Protein AF-A0A0F9XH27-F1 (afdb_monomer)

Radius of gyration: 28.3 Å; Cα contacts (8 Å, |Δi|>4): 90; chains: 1; bounding box: 50×30×85 Å

Sequence (133 aa):
MSEYLWEDVGKGVWMWHIHHTRLLELSSEPLLVRAKYIRENKPEEEINLRLRMMRPVKNPDRIPEKVKEAGKAHDEVRKAYKEAGKAYDAAGKVYDEALKAHNKALSQHSKEIEELHREECDSGCPWNGTSIC

Foldseek 3Di:
DDPDDLQPAAFQFWWAQLDVVDGIAGGLGRSVVSLVCLVPPHDPVCSVVSVVGTGTDPCCVPPPVVVSVVRVVVSVVVVVVVVVVVVVVVVVVVVVVVVVVVVVVCVVCVVVVVVVCVVPPDPPFQDPSPDRD

InterPro domains:
  IPR011990 Tetratricopeptide-like helical domain superfamily [G3DSA:1.25.40.10] (61-122)

Solvent-accessible surface area (backbone atoms only — not comparable to full-atom values): 7817 Å² total; per-residue (Å²): 129,79,97,66,64,49,83,77,40,53,57,73,40,52,23,29,29,84,45,93,92,39,68,71,46,61,32,88,49,41,42,45,59,54,52,50,48,39,68,76,74,45,60,75,89,48,34,66,56,48,62,70,54,41,39,72,51,91,62,64,84,76,52,56,64,72,58,54,53,51,45,52,53,50,53,52,52,51,50,53,50,53,53,51,50,53,51,48,55,53,51,50,53,55,49,54,53,50,52,52,52,50,55,50,51,49,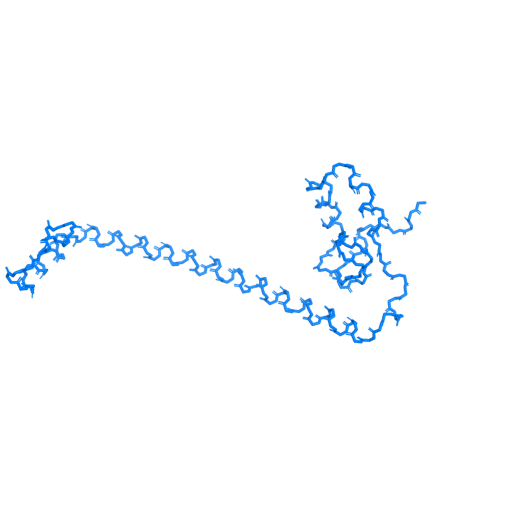62,77,42,41,66,63,52,53,51,51,46,67,75,73,50,62,96,80,63,44,66,74,90,85,52,77,103

Organism: NCBI:txid412755

Structure (mmCIF, N/CA/C/O backbone):
data_AF-A0A0F9XH27-F1
#
_entry.id   AF-A0A0F9XH27-F1
#
loop_
_atom_site.group_PDB
_atom_site.id
_atom_site.type_symbol
_atom_site.label_atom_id
_atom_site.label_alt_id
_atom_site.label_comp_id
_atom_site.label_asym_id
_atom_site.label_entity_id
_atom_site.label_seq_id
_atom_site.pdbx_PDB_ins_code
_atom_site.Cartn_x
_atom_site.Cartn_y
_atom_site.Cartn_z
_atom_site.occupancy
_atom_site.B_iso_or_equiv
_atom_site.auth_seq_id
_atom_site.auth_comp_id
_atom_site.auth_asym_id
_atom_site.auth_atom_id
_atom_site.pdbx_PDB_model_num
ATOM 1 N N . MET A 1 1 ? -5.854 7.638 36.614 1.00 38.66 1 MET A N 1
ATOM 2 C CA . MET A 1 1 ? -5.007 7.380 35.428 1.00 38.66 1 MET A CA 1
ATOM 3 C C . MET A 1 1 ? -5.532 6.118 34.762 1.00 38.66 1 MET A C 1
ATOM 5 O O . MET A 1 1 ? -6.040 5.269 35.475 1.00 38.66 1 MET A O 1
ATOM 9 N N . SER A 1 2 ? -5.555 6.052 33.431 1.00 46.88 2 SER A N 1
ATOM 10 C CA . SER A 1 2 ? -6.110 4.904 32.693 1.00 46.88 2 SER A CA 1
ATOM 11 C C . SER A 1 2 ? -5.359 3.621 33.068 1.00 46.88 2 SER A C 1
ATOM 13 O O . SER A 1 2 ? -4.144 3.609 32.937 1.00 46.88 2 SER A O 1
ATOM 15 N N . GLU A 1 3 ? -6.056 2.562 33.492 1.00 54.25 3 GLU A N 1
ATOM 16 C CA . GLU A 1 3 ? -5.494 1.233 33.839 1.00 54.25 3 GLU A CA 1
ATOM 17 C C . GLU A 1 3 ? -4.859 0.474 32.652 1.00 54.25 3 GLU A C 1
ATOM 19 O O . GLU A 1 3 ? -4.522 -0.695 32.778 1.00 54.25 3 GLU A O 1
ATOM 24 N N . TYR A 1 4 ? -4.700 1.111 31.491 1.00 58.75 4 TYR A N 1
ATOM 25 C CA . TYR A 1 4 ? -4.214 0.477 30.266 1.00 58.75 4 TYR A CA 1
ATOM 26 C C . TYR A 1 4 ? -2.943 1.164 29.783 1.00 58.75 4 TYR A C 1
ATOM 28 O O . TYR A 1 4 ? -2.971 2.362 29.475 1.00 58.75 4 TYR A O 1
ATOM 36 N N . LEU A 1 5 ? -1.862 0.396 29.658 1.00 65.38 5 LEU A N 1
ATOM 37 C CA . LEU A 1 5 ? -0.676 0.787 28.908 1.00 65.38 5 LEU A CA 1
ATOM 38 C C . LEU A 1 5 ? -0.926 0.456 27.429 1.00 65.38 5 LEU A C 1
ATOM 40 O O . LEU A 1 5 ? -1.396 -0.626 27.089 1.00 65.38 5 LEU A O 1
ATOM 44 N N . TRP A 1 6 ? -0.641 1.388 26.514 1.00 75.25 6 TRP A N 1
ATOM 45 C CA . TRP A 1 6 ? -0.812 1.143 25.068 1.00 75.25 6 TRP A CA 1
ATOM 46 C C . TRP A 1 6 ? 0.085 0.024 24.530 1.00 75.25 6 TRP A C 1
ATOM 48 O O . TRP A 1 6 ? -0.140 -0.462 23.424 1.00 75.25 6 TRP A O 1
ATOM 58 N N . GLU A 1 7 ? 1.092 -0.357 25.308 1.00 75.31 7 GLU A N 1
ATOM 59 C CA . GLU A 1 7 ? 2.028 -1.445 25.039 1.00 75.31 7 GLU A CA 1
ATOM 60 C C . GLU A 1 7 ? 1.328 -2.812 25.039 1.00 75.31 7 GLU A C 1
ATOM 62 O O . GLU A 1 7 ? 1.713 -3.689 24.270 1.00 75.31 7 GLU A O 1
ATOM 67 N N . ASP A 1 8 ? 0.227 -2.947 25.785 1.00 79.31 8 ASP A N 1
ATOM 68 C CA . ASP A 1 8 ? -0.518 -4.204 25.921 1.00 79.31 8 ASP A CA 1
ATOM 69 C C . ASP A 1 8 ? -1.602 -4.382 24.842 1.00 79.31 8 ASP A C 1
ATOM 71 O O . ASP A 1 8 ? -2.209 -5.448 24.711 1.00 79.31 8 ASP A O 1
ATOM 75 N N . VAL A 1 9 ? -1.877 -3.342 24.043 1.00 84.06 9 VAL A N 1
ATOM 76 C CA . VAL A 1 9 ? -2.946 -3.365 23.034 1.00 84.06 9 VAL A CA 1
ATOM 77 C C . VAL A 1 9 ? -2.378 -3.724 21.661 1.00 84.06 9 VAL A C 1
ATOM 79 O O . VAL A 1 9 ? -1.846 -2.883 20.928 1.00 84.06 9 VAL A O 1
ATOM 82 N N . GLY A 1 10 ? -2.529 -5.000 21.306 1.00 84.94 10 GLY A N 1
ATOM 83 C CA . GLY A 1 10 ? -2.134 -5.554 20.013 1.00 84.94 10 GLY A CA 1
ATOM 84 C C . GLY A 1 10 ? -3.037 -5.163 18.830 1.00 84.94 10 GLY A C 1
ATOM 85 O O . GLY A 1 10 ? -3.907 -4.291 18.901 1.00 84.94 10 GLY A O 1
ATOM 86 N N . LYS A 1 11 ? -2.814 -5.845 17.701 1.00 90.19 11 LYS A N 1
ATOM 87 C CA . LYS A 1 11 ? -3.651 -5.748 16.491 1.00 90.19 11 LYS A CA 1
ATOM 88 C C . LYS A 1 11 ? -4.966 -6.523 16.656 1.00 90.19 11 LYS A C 1
ATOM 90 O O . LYS A 1 11 ? -5.012 -7.496 17.403 1.00 90.19 11 LYS A O 1
ATOM 95 N N . GLY A 1 12 ? -5.998 -6.154 15.900 1.00 92.00 12 GLY A N 1
ATOM 96 C CA . GLY A 1 12 ? -7.294 -6.839 15.892 1.00 92.00 12 GLY A CA 1
ATOM 97 C C . GLY A 1 12 ? -8.182 -6.519 17.097 1.00 92.00 12 GLY A C 1
ATOM 98 O O . GLY A 1 12 ? -9.108 -7.270 17.390 1.00 92.00 12 GLY A O 1
ATOM 99 N N . VAL A 1 13 ? -7.911 -5.420 17.799 1.00 94.38 13 VAL A N 1
ATOM 100 C CA . VAL A 1 13 ? -8.698 -4.958 18.947 1.00 94.38 13 VAL A CA 1
ATOM 101 C C . VAL A 1 13 ? -9.664 -3.878 18.478 1.00 94.38 13 VAL A C 1
ATOM 103 O O . VAL A 1 13 ? -9.281 -2.981 17.729 1.00 94.38 13 VAL A O 1
ATOM 106 N N . TRP A 1 14 ? -10.923 -3.946 18.904 1.00 95.81 14 TRP A N 1
ATOM 107 C CA . TRP A 1 14 ? -11.886 -2.880 18.638 1.00 95.81 14 TRP A CA 1
ATOM 108 C C . TRP A 1 14 ? -11.580 -1.662 19.495 1.00 95.81 14 TRP A C 1
ATOM 110 O O . TRP A 1 14 ? -11.437 -1.767 20.714 1.00 95.81 14 TRP A O 1
ATOM 120 N N . MET A 1 15 ? -11.513 -0.500 18.860 1.00 95.50 15 MET A N 1
ATOM 121 C CA . MET A 1 15 ? -11.053 0.730 19.486 1.00 95.50 15 MET A CA 1
ATOM 122 C C . MET A 1 15 ? -11.973 1.898 19.152 1.00 95.50 15 MET A C 1
ATOM 124 O O . MET A 1 15 ? -12.431 2.055 18.020 1.00 95.50 15 MET A O 1
ATOM 128 N N . TRP A 1 16 ? -12.156 2.773 20.131 1.00 95.94 16 TRP A N 1
ATOM 129 C CA . TRP A 1 16 ? -12.689 4.109 19.944 1.00 95.94 16 TRP A CA 1
ATOM 130 C C . TRP A 1 16 ? -11.593 5.044 19.434 1.00 95.94 16 TRP A C 1
ATOM 132 O O . TRP A 1 16 ? -10.485 5.046 19.975 1.00 95.94 16 TRP A O 1
ATOM 142 N N . HIS A 1 17 ? -11.911 5.863 18.431 1.00 94.88 17 HIS A N 1
ATOM 143 C CA . HIS A 1 17 ? -11.110 7.022 18.019 1.00 94.88 17 HIS A 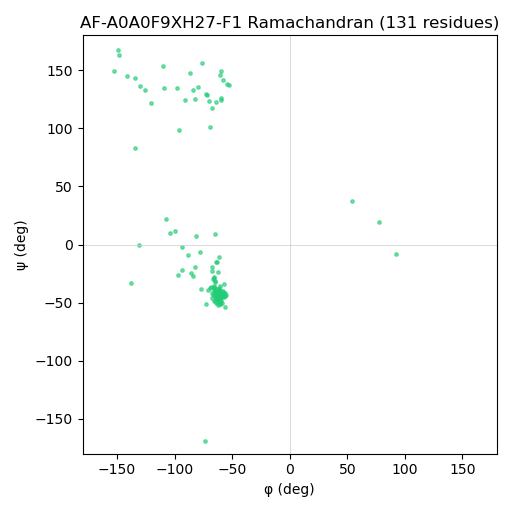CA 1
ATOM 144 C C . HIS A 1 17 ? -9.617 6.758 17.706 1.00 9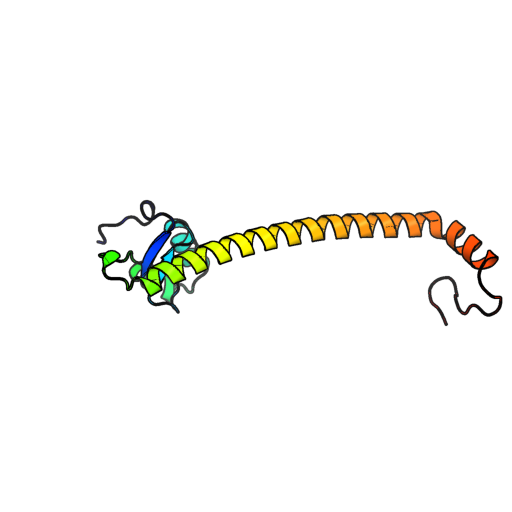4.88 17 HIS A C 1
ATOM 146 O O . HIS A 1 17 ? -8.777 7.617 17.973 1.00 94.88 17 HIS A O 1
ATOM 152 N N . ILE A 1 18 ? -9.253 5.615 17.095 1.00 92.56 18 ILE A N 1
ATOM 153 C CA . ILE A 1 18 ? -7.887 5.425 16.535 1.00 92.56 18 ILE A CA 1
ATOM 154 C C . ILE A 1 18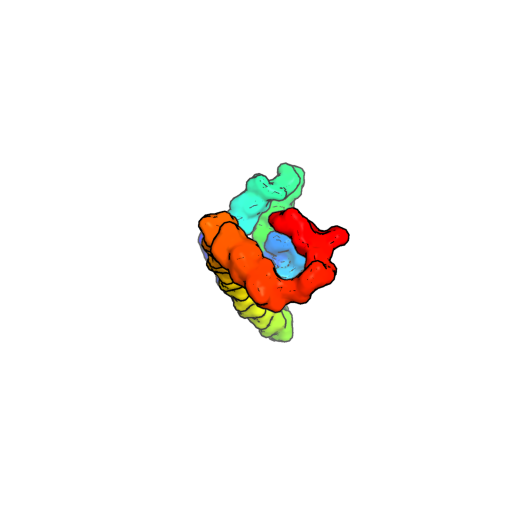 ? -7.570 6.543 15.526 1.00 92.56 18 ILE A C 1
ATOM 156 O O . ILE A 1 18 ? -6.478 7.130 15.508 1.00 92.56 18 ILE A O 1
ATOM 160 N N . HIS A 1 19 ? -8.546 6.843 14.670 1.00 90.50 19 HIS A N 1
ATOM 161 C CA . HIS A 1 19 ? -8.552 7.974 13.753 1.00 90.50 19 HIS A CA 1
ATOM 162 C C . HIS A 1 19 ? -9.585 8.994 14.237 1.00 90.50 19 HIS A C 1
ATOM 164 O O . HIS A 1 19 ? -10.707 8.625 14.559 1.00 90.50 19 HIS A O 1
ATOM 170 N N . HIS A 1 20 ? -9.230 10.283 14.265 1.00 86.38 20 HIS A N 1
ATOM 171 C CA . HIS A 1 20 ? -10.121 11.345 14.762 1.00 86.38 20 HIS A CA 1
ATOM 172 C C . HIS A 1 20 ? -11.395 11.525 13.918 1.00 86.38 20 HIS A C 1
ATOM 174 O O . HIS A 1 20 ? -12.346 12.143 14.376 1.00 86.38 20 HIS A O 1
ATOM 180 N N . THR A 1 21 ? -11.431 10.974 12.703 1.00 91.12 21 THR A N 1
ATOM 181 C CA . THR A 1 21 ? -12.602 10.966 11.813 1.00 91.12 21 THR A CA 1
ATOM 182 C C . THR A 1 21 ? -13.467 9.712 11.948 1.00 91.12 21 THR A C 1
ATOM 184 O O . THR A 1 21 ? -14.475 9.591 11.256 1.00 91.12 21 THR A O 1
ATOM 187 N N . ARG A 1 22 ? -13.086 8.751 12.798 1.00 92.31 22 ARG A N 1
ATOM 188 C CA . ARG A 1 22 ? -13.789 7.473 12.958 1.00 92.31 22 ARG A CA 1
ATOM 189 C C . ARG A 1 22 ? -14.152 7.248 14.417 1.00 92.31 22 ARG A C 1
ATOM 191 O O . ARG A 1 22 ? -13.328 7.413 15.314 1.00 92.31 22 ARG A O 1
ATOM 198 N N . LEU A 1 23 ? -15.399 6.849 14.653 1.00 95.88 23 LEU A N 1
ATOM 199 C CA . LEU A 1 23 ? -15.856 6.509 15.997 1.00 95.88 23 LEU A CA 1
ATOM 200 C C . LEU A 1 23 ? -15.271 5.168 16.447 1.00 95.88 23 LEU A C 1
ATOM 202 O O . LEU A 1 23 ? -14.679 5.098 17.517 1.00 95.88 23 LEU A O 1
ATOM 206 N N . LEU A 1 24 ? -15.413 4.133 15.619 1.00 96.25 24 LEU A N 1
ATOM 207 C CA . LEU A 1 24 ? -15.053 2.750 15.921 1.00 96.25 24 LEU A CA 1
ATOM 208 C C . LEU A 1 24 ? -14.199 2.176 14.793 1.00 96.25 24 LEU A C 1
ATOM 210 O O . LEU A 1 24 ? -14.529 2.347 13.620 1.00 96.25 24 LEU A O 1
ATOM 214 N N . GLU A 1 25 ? -13.132 1.467 15.144 1.00 94.12 25 GLU A N 1
ATOM 215 C CA . GLU A 1 25 ? -12.271 0.791 14.176 1.00 94.12 25 GLU A CA 1
ATOM 216 C C . GLU A 1 25 ? -11.576 -0.425 14.795 1.00 94.12 25 GLU A C 1
ATOM 218 O O . GLU A 1 25 ? -11.280 -0.446 15.991 1.00 94.12 25 GLU A O 1
ATOM 223 N N . LEU A 1 26 ? -11.316 -1.437 13.968 1.00 94.94 26 LEU A N 1
ATOM 224 C CA . LEU A 1 26 ? -10.493 -2.585 14.329 1.00 94.94 26 LEU A CA 1
ATOM 225 C C . LEU A 1 26 ? -9.014 -2.213 14.156 1.00 94.94 26 LEU A C 1
ATOM 227 O O . LEU A 1 26 ? -8.611 -1.774 13.079 1.00 94.94 26 LEU A O 1
ATOM 231 N N . SER A 1 27 ? -8.196 -2.374 15.198 1.00 93.69 27 SER A N 1
ATOM 232 C CA . SER A 1 27 ? -6.794 -1.953 15.159 1.00 93.69 27 SER A CA 1
ATOM 233 C C . SER A 1 27 ? -5.994 -2.735 14.112 1.00 93.69 27 SER A C 1
ATOM 235 O O . SER A 1 27 ? -5.881 -3.960 14.147 1.00 93.69 27 SER A O 1
ATOM 237 N N . SER A 1 28 ? -5.394 -2.007 13.173 1.00 90.75 28 SER A N 1
ATOM 238 C CA . SER A 1 28 ? -4.557 -2.565 12.107 1.00 90.75 28 SER A CA 1
ATOM 239 C C . SER A 1 28 ? -3.112 -2.845 12.527 1.00 90.75 28 SER A C 1
ATOM 241 O O . SER A 1 28 ? -2.391 -3.567 11.834 1.00 90.75 28 SER A O 1
ATOM 243 N N . GLU A 1 29 ? -2.682 -2.218 13.619 1.00 89.69 29 GLU A N 1
ATOM 244 C CA . GLU A 1 29 ? -1.322 -2.193 14.153 1.00 89.69 29 GLU A CA 1
ATOM 245 C C . GLU A 1 29 ? -1.366 -2.091 15.689 1.00 89.69 29 GLU A C 1
ATOM 247 O O . GLU A 1 29 ? -2.418 -1.736 16.234 1.00 89.69 29 GLU A O 1
ATOM 252 N N . PRO A 1 30 ? -0.263 -2.395 16.399 1.00 91.75 30 PRO A N 1
ATOM 253 C CA . PRO A 1 30 ? -0.181 -2.179 17.839 1.00 91.75 30 PRO A CA 1
ATOM 254 C C . PRO A 1 30 ? -0.419 -0.713 18.202 1.00 91.75 30 PRO A C 1
ATOM 256 O O . PRO A 1 30 ? 0.063 0.198 17.523 1.00 91.75 30 PRO A O 1
ATOM 259 N N . LEU A 1 31 ? -1.115 -0.472 19.309 1.00 91.06 31 LEU A N 1
ATOM 260 C CA . LEU A 1 31 ? -1.540 0.879 19.666 1.00 91.06 31 LEU A CA 1
ATOM 261 C C . LEU A 1 31 ? -0.370 1.816 19.986 1.00 91.06 31 LEU A C 1
ATOM 263 O O . LEU A 1 31 ? -0.449 3.019 19.732 1.00 91.06 31 LEU A O 1
ATOM 267 N N . LEU A 1 32 ? 0.739 1.262 20.479 1.00 91.56 32 LEU A N 1
ATOM 268 C CA . LEU A 1 32 ? 1.982 1.998 20.695 1.00 91.56 32 LEU A CA 1
ATOM 269 C C . LEU A 1 32 ? 2.512 2.644 19.404 1.00 91.56 32 LEU A C 1
ATOM 271 O O . LEU A 1 32 ? 2.955 3.793 19.437 1.00 91.56 32 LEU A O 1
ATOM 275 N N . VAL A 1 33 ? 2.420 1.946 18.264 1.00 92.75 33 VAL A N 1
ATOM 276 C CA . VAL A 1 33 ? 2.834 2.478 16.952 1.00 92.75 33 VAL A CA 1
ATOM 277 C C . VAL A 1 33 ? 1.990 3.698 16.606 1.00 92.75 33 VAL A C 1
ATOM 279 O O . VAL A 1 33 ? 2.520 4.760 16.273 1.00 92.75 33 VAL A O 1
ATOM 282 N N . ARG A 1 34 ? 0.672 3.585 16.788 1.00 93.62 34 ARG A N 1
ATOM 283 C CA . ARG A 1 34 ? -0.249 4.688 16.536 1.00 93.62 34 ARG A CA 1
ATOM 284 C C . ARG A 1 34 ? -0.000 5.876 17.462 1.00 93.62 34 ARG A C 1
ATOM 286 O O . ARG A 1 34 ? -0.018 7.022 17.016 1.00 93.62 34 ARG A O 1
ATOM 293 N N . ALA A 1 35 ? 0.243 5.618 18.741 1.00 93.19 35 ALA A N 1
ATOM 294 C CA . ALA A 1 35 ? 0.555 6.653 19.712 1.00 93.19 35 ALA A CA 1
ATOM 295 C C . ALA A 1 35 ? 1.857 7.390 19.378 1.00 93.19 35 ALA A C 1
ATOM 297 O O . ALA A 1 35 ? 1.911 8.614 19.486 1.00 93.19 35 ALA A O 1
ATOM 298 N N . LYS A 1 36 ? 2.894 6.663 18.943 1.00 95.00 36 LYS A N 1
ATOM 299 C CA . LYS A 1 36 ? 4.141 7.251 18.443 1.00 95.00 36 LYS A CA 1
ATOM 300 C C . LYS A 1 36 ? 3.869 8.156 17.239 1.00 95.00 36 LYS A C 1
ATOM 302 O O . LYS A 1 36 ? 4.223 9.329 17.279 1.00 95.00 36 LYS A O 1
ATOM 307 N N . TYR A 1 37 ? 3.128 7.662 16.245 1.00 94.81 37 TYR A N 1
ATOM 308 C CA . TYR A 1 37 ? 2.742 8.459 15.079 1.00 94.81 37 TYR A CA 1
ATOM 309 C C . TYR A 1 37 ? 1.982 9.739 15.461 1.00 94.81 37 TYR A C 1
ATOM 311 O O . TYR A 1 37 ? 2.257 10.797 14.899 1.00 94.81 37 TYR A O 1
ATOM 319 N N . ILE A 1 38 ? 1.050 9.669 16.423 1.00 94.62 38 ILE A N 1
ATOM 320 C CA . ILE A 1 38 ? 0.313 10.847 16.906 1.00 94.62 38 ILE A CA 1
ATOM 321 C C . ILE A 1 38 ? 1.273 11.894 17.478 1.00 94.62 38 ILE A C 1
ATOM 323 O O . ILE A 1 38 ? 1.140 13.060 17.128 1.00 94.62 38 ILE A O 1
ATOM 327 N N . ARG A 1 39 ? 2.243 11.486 18.305 1.00 95.56 39 ARG A N 1
ATOM 328 C CA . ARG A 1 39 ? 3.222 12.410 18.899 1.00 95.56 39 ARG A CA 1
ATOM 329 C C . ARG A 1 39 ? 4.143 13.055 17.865 1.00 95.56 39 ARG A C 1
ATOM 331 O O . ARG A 1 39 ? 4.492 14.214 18.013 1.00 95.56 39 ARG A O 1
ATOM 338 N N . GLU A 1 40 ? 4.538 12.300 16.845 1.00 97.38 40 GLU A N 1
ATOM 339 C CA . GLU A 1 40 ? 5.532 12.744 15.861 1.00 97.38 40 GLU A CA 1
ATOM 340 C C . GLU A 1 40 ? 4.932 13.554 14.703 1.00 97.38 40 GLU A C 1
ATOM 342 O O . GLU A 1 40 ? 5.651 14.307 14.058 1.00 97.38 40 GLU A O 1
ATOM 347 N N . ASN A 1 41 ? 3.639 13.384 14.398 1.00 97.00 41 ASN A N 1
ATOM 348 C CA . ASN A 1 41 ? 3.070 13.854 13.126 1.00 97.00 41 ASN A CA 1
ATOM 349 C C . ASN A 1 41 ? 1.780 14.673 13.259 1.00 97.00 41 ASN A C 1
ATOM 351 O O . ASN A 1 41 ? 1.188 15.018 12.233 1.00 97.00 41 ASN A O 1
ATOM 355 N N . LYS A 1 42 ? 1.249 14.896 14.468 1.00 94.88 42 LYS A N 1
ATOM 356 C CA . LYS A 1 42 ? -0.010 15.643 14.656 1.00 94.88 42 LYS A CA 1
ATOM 357 C C . LYS A 1 42 ? 0.234 17.002 15.303 1.00 94.88 42 LYS A C 1
ATOM 359 O O . LYS A 1 42 ? 1.225 17.130 16.016 1.00 94.88 42 LYS A O 1
ATOM 364 N N . PRO A 1 43 ? -0.652 17.989 15.057 1.00 96.69 43 PRO A N 1
ATOM 365 C CA . PRO A 1 43 ? -0.549 19.298 15.692 1.00 96.69 43 PRO A CA 1
ATOM 366 C C . PRO A 1 43 ? -0.496 19.158 17.214 1.00 96.69 43 PRO A C 1
ATOM 368 O O . PRO A 1 43 ? -1.210 18.323 17.779 1.00 96.69 43 PRO A O 1
ATOM 371 N N . GLU A 1 44 ? 0.372 19.934 17.861 1.00 96.75 44 GLU A N 1
ATOM 372 C CA . GLU A 1 44 ? 0.706 19.800 19.283 1.00 96.75 44 GLU A CA 1
ATOM 373 C C . GLU A 1 44 ? -0.539 19.893 20.176 1.00 96.75 44 GLU A C 1
ATOM 375 O O . GLU A 1 44 ? -0.747 19.074 21.076 1.00 96.75 44 GLU A O 1
ATOM 380 N N . GLU A 1 45 ? -1.428 20.825 19.844 1.00 96.75 45 GLU A N 1
ATOM 381 C CA . GLU A 1 45 ? -2.704 21.071 20.504 1.00 96.75 45 GLU A CA 1
ATOM 382 C C . GLU A 1 45 ? -3.670 19.876 20.430 1.00 96.75 45 GLU A C 1
ATOM 384 O O . GLU A 1 45 ? -4.537 19.708 21.292 1.00 96.75 45 GLU A O 1
ATOM 389 N N . GLU A 1 46 ? -3.506 18.996 19.440 1.00 95.38 46 GLU A N 1
ATOM 390 C CA . GLU A 1 46 ? -4.360 17.828 19.245 1.00 95.38 46 GLU A CA 1
ATOM 391 C C . GLU A 1 46 ? -3.823 16.552 19.904 1.00 95.38 46 GLU A C 1
ATOM 393 O O . GLU A 1 46 ? -4.595 15.617 20.153 1.00 95.38 46 GLU A O 1
ATOM 398 N N . ILE A 1 47 ? -2.517 16.476 20.182 1.00 94.88 47 ILE A N 1
ATOM 399 C CA . ILE A 1 47 ? -1.847 15.250 20.648 1.00 94.88 47 ILE A CA 1
ATOM 400 C C . ILE A 1 47 ? -2.515 14.723 21.919 1.00 94.88 47 ILE A C 1
ATOM 402 O O . ILE A 1 47 ? -2.957 13.571 21.960 1.00 94.88 47 ILE A O 1
ATOM 406 N N . ASN A 1 48 ? -2.647 15.572 22.941 1.00 94.94 48 ASN A N 1
ATOM 407 C CA . ASN A 1 48 ? -3.186 15.173 24.242 1.00 94.94 48 ASN A CA 1
ATOM 408 C C . ASN A 1 48 ? -4.623 14.656 24.141 1.00 94.94 48 ASN A C 1
ATOM 410 O O . ASN A 1 48 ? -4.966 13.634 24.743 1.00 94.94 48 ASN A O 1
ATOM 414 N N . LEU A 1 49 ? -5.461 15.331 23.350 1.00 94.88 49 LEU A N 1
ATOM 415 C CA . LEU A 1 49 ? -6.844 14.919 23.143 1.00 94.88 49 LEU A CA 1
ATOM 416 C C . LEU A 1 49 ? -6.909 13.573 22.414 1.00 94.88 49 LEU A C 1
ATOM 418 O O . LEU A 1 49 ? -7.583 12.655 22.881 1.00 94.88 49 LEU A O 1
ATOM 422 N N . ARG A 1 50 ? -6.172 13.418 21.311 1.00 94.94 50 ARG A N 1
ATOM 423 C CA . ARG A 1 50 ? -6.170 12.184 20.510 1.00 94.94 50 ARG A CA 1
ATOM 424 C C . ARG A 1 50 ? -5.697 10.983 21.319 1.00 94.94 50 ARG A C 1
ATOM 426 O O . ARG A 1 50 ? -6.367 9.953 21.336 1.00 94.94 50 ARG A O 1
ATOM 433 N N . LEU A 1 51 ? -4.591 11.135 22.041 1.00 93.25 51 LEU A N 1
ATOM 434 C CA . LEU A 1 51 ? -4.051 10.094 22.911 1.00 93.25 51 LEU A CA 1
ATOM 435 C C . LEU A 1 51 ? -5.026 9.721 24.039 1.00 93.25 51 LEU A C 1
ATOM 437 O O . LEU A 1 51 ? -5.182 8.546 24.362 1.00 93.25 51 LEU A O 1
ATOM 441 N N . ARG A 1 52 ? -5.736 10.701 24.613 1.00 92.69 52 ARG A N 1
ATOM 442 C CA . ARG A 1 52 ? -6.740 10.458 25.659 1.00 92.69 52 ARG A CA 1
ATOM 443 C C . ARG A 1 52 ? -7.981 9.724 25.144 1.00 92.69 52 ARG A C 1
ATOM 445 O O . ARG A 1 52 ? -8.564 8.942 25.906 1.00 92.69 52 ARG A O 1
ATOM 452 N N . MET A 1 53 ? -8.420 10.022 23.921 1.00 93.69 53 MET A N 1
ATOM 453 C CA . MET A 1 53 ? -9.660 9.494 23.334 1.00 93.69 53 MET A CA 1
ATOM 454 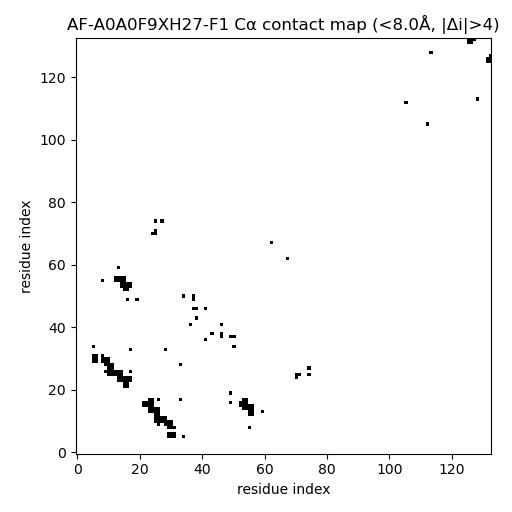C C . MET A 1 53 ? -9.484 8.119 22.687 1.00 93.69 53 MET A C 1
ATOM 456 O O . MET A 1 53 ? -10.437 7.343 22.655 1.00 93.69 53 MET A O 1
ATOM 460 N N . MET A 1 54 ? -8.275 7.798 22.230 1.00 92.75 54 MET A N 1
ATOM 461 C CA . MET A 1 54 ? -7.938 6.506 21.643 1.00 92.75 54 MET A CA 1
ATOM 462 C C . MET A 1 54 ? -7.958 5.391 22.704 1.00 92.75 54 MET A C 1
ATOM 464 O O . MET A 1 54 ? -7.031 5.265 23.506 1.00 92.75 54 MET A O 1
ATOM 468 N N . ARG A 1 55 ? -9.031 4.590 22.744 1.00 91.81 55 ARG A N 1
ATOM 469 C CA . ARG A 1 55 ? -9.286 3.620 23.830 1.00 91.81 55 ARG A CA 1
ATOM 470 C C . ARG A 1 55 ? -9.868 2.302 23.329 1.00 91.81 55 ARG A C 1
ATOM 472 O O . ARG A 1 55 ? -10.707 2.342 22.436 1.00 91.81 55 ARG A O 1
ATOM 479 N N . PRO A 1 56 ? -9.527 1.156 23.938 1.00 93.88 56 PRO A N 1
ATOM 480 C CA . PRO A 1 56 ? -10.207 -0.100 23.645 1.00 93.88 56 PRO A CA 1
ATOM 481 C C . PRO A 1 56 ? -11.702 -0.041 23.958 1.00 93.88 56 PRO A C 1
ATOM 483 O O . PRO A 1 56 ? -12.141 0.596 24.924 1.00 93.88 56 PRO A O 1
ATOM 486 N N . VAL A 1 57 ? -12.493 -0.740 23.149 1.00 95.44 57 VAL A N 1
ATOM 487 C CA . VAL A 1 57 ? -13.896 -1.009 23.455 1.00 95.44 57 VAL A CA 1
ATOM 488 C C . VAL A 1 57 ? -13.949 -1.953 24.652 1.00 95.44 57 VAL A C 1
ATOM 490 O O . VAL A 1 57 ? -13.492 -3.086 24.574 1.00 95.44 57 VAL A O 1
ATOM 493 N N . LYS A 1 58 ? -14.532 -1.495 25.766 1.00 94.56 58 LYS A N 1
ATOM 494 C CA . LYS A 1 58 ? -14.591 -2.272 27.018 1.00 94.56 58 LYS A CA 1
ATOM 495 C C . LYS A 1 58 ? -15.418 -3.557 26.918 1.00 94.56 58 LYS A C 1
ATOM 497 O O . LYS A 1 58 ? -15.151 -4.503 27.642 1.00 94.56 58 LYS A O 1
ATOM 502 N N . ASN A 1 59 ? -16.450 -3.562 26.076 1.00 95.75 59 ASN A N 1
ATOM 503 C CA . ASN A 1 59 ? -17.318 -4.717 25.863 1.00 95.75 59 ASN A CA 1
ATOM 504 C C . ASN A 1 59 ? -17.530 -4.914 24.350 1.00 95.75 59 ASN A C 1
ATOM 506 O O . ASN A 1 59 ? -18.506 -4.391 23.800 1.00 95.75 59 ASN A O 1
ATOM 510 N N . PRO A 1 60 ? -16.585 -5.579 23.660 1.00 94.75 60 PRO A N 1
ATOM 511 C CA . PRO A 1 60 ? -16.644 -5.766 22.213 1.00 94.75 60 PRO A CA 1
ATOM 512 C C . PRO A 1 60 ? -17.795 -6.683 21.771 1.00 94.75 60 PRO A C 1
ATOM 514 O O . PRO A 1 60 ? -18.229 -6.585 20.626 1.00 94.75 60 PRO A O 1
ATOM 517 N N . ASP A 1 61 ? -18.354 -7.506 22.664 1.00 96.44 61 ASP A N 1
ATOM 518 C CA . ASP A 1 61 ? -19.487 -8.389 22.348 1.00 96.44 61 ASP A CA 1
ATOM 519 C C . ASP A 1 61 ? -20.776 -7.615 22.060 1.00 96.44 61 ASP A C 1
ATOM 521 O O . ASP A 1 61 ? -21.652 -8.098 21.347 1.00 96.44 61 ASP A O 1
ATOM 525 N N . ARG A 1 62 ? -20.874 -6.374 22.554 1.00 97.62 62 ARG A N 1
ATOM 526 C CA . ARG A 1 62 ? -21.989 -5.464 22.255 1.00 97.62 62 ARG A CA 1
ATOM 527 C C . ARG A 1 62 ? -21.892 -4.800 20.882 1.00 97.62 62 ARG A C 1
ATOM 529 O O . ARG A 1 62 ? -22.821 -4.090 20.496 1.00 97.62 62 ARG A O 1
ATOM 536 N N . ILE A 1 63 ? -20.789 -4.978 20.158 1.00 97.69 63 ILE A N 1
ATOM 537 C CA . ILE A 1 63 ? -20.672 -4.494 18.782 1.00 97.69 63 ILE A CA 1
ATOM 538 C C . ILE A 1 63 ? -21.559 -5.383 17.895 1.00 97.69 63 ILE A C 1
ATOM 540 O O . ILE A 1 63 ? -21.418 -6.608 17.954 1.00 97.69 63 ILE A O 1
ATOM 544 N N . PRO A 1 64 ? -22.448 -4.809 17.059 1.00 98.31 64 PRO A N 1
ATOM 545 C CA . PRO A 1 64 ? -23.289 -5.595 16.160 1.00 98.31 64 PRO A CA 1
ATOM 546 C C . PRO A 1 64 ? -22.467 -6.559 15.297 1.00 98.31 64 PRO A C 1
ATOM 548 O O . PRO A 1 64 ? -21.441 -6.164 14.744 1.00 98.31 64 PRO A O 1
ATOM 551 N N . GLU A 1 65 ? -22.929 -7.802 15.130 1.00 97.94 65 GLU A N 1
ATOM 552 C CA . GLU A 1 65 ? -22.166 -8.848 14.425 1.00 97.94 65 GLU A CA 1
ATOM 553 C C . GLU A 1 65 ? -21.757 -8.425 13.010 1.00 97.94 65 GLU A C 1
ATOM 555 O O . GLU A 1 65 ? -20.587 -8.515 12.654 1.00 97.94 65 GLU A O 1
ATOM 560 N N . LYS A 1 66 ? -22.676 -7.806 12.259 1.00 98.12 66 LYS A N 1
ATOM 561 C CA . LYS A 1 66 ? -22.391 -7.273 10.917 1.00 98.12 66 LYS A CA 1
ATOM 562 C C . LYS A 1 66 ? -21.236 -6.264 10.895 1.00 98.12 66 LYS A C 1
ATOM 564 O O . LYS A 1 66 ? -20.486 -6.209 9.928 1.00 98.12 66 LYS A O 1
ATOM 569 N N . VAL A 1 67 ? -21.078 -5.459 11.951 1.00 97.50 67 VAL A N 1
ATOM 570 C CA . VAL A 1 67 ? -19.945 -4.523 12.076 1.00 97.50 67 VAL A CA 1
ATOM 571 C C . VAL A 1 67 ? -18.653 -5.294 12.341 1.00 97.50 67 VAL A C 1
ATOM 573 O O . VAL A 1 67 ? -17.615 -4.951 11.772 1.00 97.50 67 VAL A O 1
ATOM 576 N N . LYS A 1 68 ? -18.712 -6.355 13.157 1.00 97.12 68 LYS A N 1
ATOM 577 C CA . LYS A 1 68 ? -17.551 -7.210 13.426 1.00 97.12 68 LYS A CA 1
ATOM 578 C C . LYS A 1 68 ? -17.064 -7.920 12.162 1.00 97.12 68 LYS A C 1
ATOM 580 O O . LYS A 1 68 ? -15.868 -7.889 11.876 1.00 97.12 68 LYS A O 1
ATOM 585 N N . GLU A 1 69 ? -17.984 -8.500 11.399 1.00 97.00 69 GLU A N 1
ATOM 586 C CA . GLU A 1 69 ? -17.718 -9.155 10.113 1.00 97.00 69 GLU A CA 1
ATOM 587 C C . GLU A 1 69 ? -17.124 -8.176 9.094 1.00 97.00 69 GLU A C 1
ATOM 589 O O . GLU A 1 69 ? -16.046 -8.427 8.554 1.00 97.00 69 GLU A O 1
ATOM 594 N N . ALA A 1 70 ? -17.764 -7.018 8.896 1.00 96.19 70 ALA A N 1
ATOM 595 C CA . ALA A 1 70 ? -17.283 -6.001 7.963 1.00 96.19 70 ALA A CA 1
ATOM 596 C C . ALA A 1 70 ? -15.891 -5.467 8.341 1.00 96.19 70 ALA A C 1
ATOM 598 O O . ALA A 1 70 ? -15.051 -5.260 7.467 1.00 96.19 70 ALA A O 1
ATOM 599 N N . GLY A 1 71 ? -15.612 -5.277 9.635 1.00 94.38 71 GLY A N 1
ATOM 600 C CA . GLY A 1 71 ? -14.294 -4.841 10.099 1.00 94.38 71 GLY A CA 1
ATOM 601 C C . GLY A 1 71 ? -13.191 -5.866 9.854 1.00 94.38 71 GLY A C 1
ATOM 602 O O . GLY A 1 71 ? -12.097 -5.486 9.439 1.00 94.38 71 GLY A O 1
ATOM 603 N N . LYS A 1 72 ? -13.477 -7.158 10.065 1.00 94.06 72 LYS A N 1
ATOM 604 C CA . LYS A 1 72 ? -12.539 -8.246 9.745 1.00 94.06 72 LYS A CA 1
ATOM 605 C C . LYS A 1 72 ? -12.257 -8.307 8.244 1.00 94.06 72 LYS A C 1
ATOM 607 O O . LYS A 1 72 ? -11.092 -8.269 7.858 1.00 94.06 72 LYS A O 1
ATOM 612 N N . ALA A 1 73 ? -13.303 -8.297 7.416 1.00 96.00 73 ALA A N 1
ATOM 613 C CA . ALA A 1 73 ? -13.164 -8.303 5.960 1.00 96.00 73 ALA A CA 1
ATOM 614 C C . ALA A 1 73 ? -12.366 -7.087 5.456 1.00 96.00 73 ALA A C 1
ATOM 616 O O . ALA A 1 73 ? -11.460 -7.219 4.634 1.00 96.00 73 ALA A O 1
ATOM 617 N N . HIS A 1 74 ? -12.639 -5.898 5.999 1.00 93.69 74 HIS A N 1
ATOM 618 C CA . HIS A 1 74 ? -11.876 -4.694 5.681 1.00 93.69 74 HIS A CA 1
ATOM 619 C C . HIS A 1 74 ? -10.389 -4.824 6.067 1.00 93.69 74 HIS A C 1
ATOM 621 O O . HIS A 1 74 ? -9.523 -4.430 5.287 1.00 93.69 74 HIS A O 1
ATOM 627 N N . ASP A 1 75 ? -10.061 -5.386 7.238 1.00 92.56 75 ASP A N 1
ATOM 628 C CA . ASP A 1 75 ? -8.664 -5.594 7.650 1.00 92.56 75 ASP A CA 1
ATOM 629 C C . ASP A 1 75 ? -7.924 -6.612 6.763 1.00 92.56 75 ASP A C 1
ATOM 631 O O . ASP A 1 75 ? -6.745 -6.421 6.455 1.00 92.56 75 ASP A O 1
ATOM 635 N N . GLU A 1 76 ? -8.606 -7.664 6.311 1.00 93.94 76 GLU A N 1
ATOM 636 C CA . GLU A 1 76 ? -8.062 -8.643 5.362 1.00 93.94 76 GLU A CA 1
ATOM 637 C C . GLU A 1 76 ? -7.761 -8.009 4.000 1.00 93.94 76 GLU A C 1
ATOM 639 O O . GLU A 1 76 ? -6.630 -8.105 3.515 1.00 93.94 76 GLU A O 1
ATOM 644 N N . VAL A 1 77 ? -8.722 -7.277 3.427 1.00 96.19 77 VAL A N 1
ATOM 645 C CA . VAL A 1 77 ? -8.536 -6.559 2.154 1.00 96.19 77 VAL A CA 1
ATOM 646 C C . VAL A 1 77 ? -7.411 -5.531 2.265 1.00 96.19 77 VAL A C 1
ATOM 648 O O . VAL A 1 77 ? -6.563 -5.439 1.380 1.00 96.19 77 VAL A O 1
ATOM 651 N N . ARG A 1 78 ? -7.333 -4.795 3.378 1.00 93.50 78 ARG A N 1
ATOM 652 C CA . ARG A 1 78 ? -6.255 -3.830 3.635 1.00 93.50 78 ARG A CA 1
ATOM 653 C C . ARG A 1 78 ? -4.872 -4.493 3.647 1.00 93.50 78 ARG A C 1
ATOM 655 O O . ARG A 1 78 ? -3.919 -3.910 3.128 1.00 93.50 78 ARG A O 1
ATOM 662 N N . LYS A 1 79 ? -4.733 -5.688 4.236 1.00 92.12 79 LYS A N 1
ATOM 663 C CA . LYS A 1 79 ? -3.468 -6.449 4.209 1.00 92.12 79 LYS A CA 1
ATOM 664 C C . LYS A 1 79 ? -3.114 -6.873 2.788 1.00 92.12 79 LYS A C 1
ATOM 666 O O . LYS A 1 79 ? -1.985 -6.634 2.371 1.00 92.12 79 LYS A O 1
ATOM 671 N N . ALA A 1 80 ? -4.072 -7.431 2.048 1.00 96.69 80 ALA A N 1
ATOM 672 C CA . ALA A 1 80 ? -3.863 -7.829 0.658 1.00 96.69 80 ALA A CA 1
ATOM 673 C C . ALA A 1 80 ? -3.436 -6.635 -0.212 1.00 96.69 80 ALA A C 1
ATOM 675 O O . ALA A 1 80 ? -2.455 -6.724 -0.945 1.00 96.69 80 ALA A O 1
ATOM 676 N N . TYR A 1 81 ? -4.099 -5.486 -0.052 1.00 97.06 81 TYR A N 1
ATOM 677 C CA . TYR A 1 81 ? -3.752 -4.248 -0.749 1.00 97.06 81 TYR A CA 1
ATOM 678 C C . TYR A 1 81 ? -2.324 -3.779 -0.433 1.00 97.06 81 TYR A C 1
ATOM 680 O O . TYR A 1 81 ? -1.578 -3.396 -1.332 1.00 97.06 81 TYR A O 1
ATOM 688 N N . LYS A 1 82 ? -1.903 -3.850 0.838 1.00 96.06 82 LYS A N 1
ATOM 689 C CA . LYS A 1 82 ? -0.535 -3.494 1.240 1.00 96.06 82 LYS A CA 1
ATOM 690 C C . LYS A 1 82 ? 0.515 -4.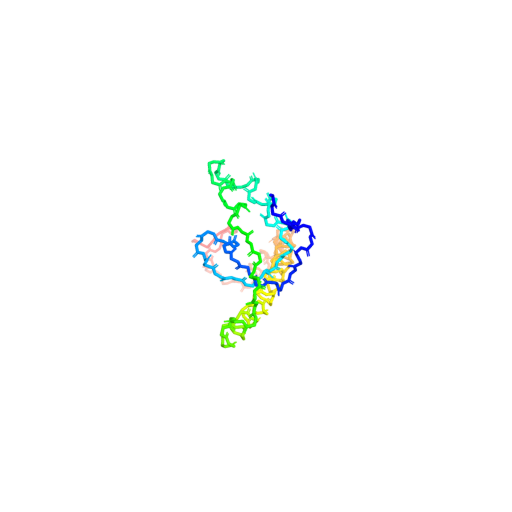399 0.588 1.00 96.06 82 LYS A C 1
ATOM 692 O O . LYS A 1 82 ? 1.546 -3.897 0.149 1.00 96.06 82 LYS A O 1
ATOM 697 N N . GLU A 1 83 ? 0.280 -5.708 0.541 1.00 96.81 83 GLU A N 1
ATOM 698 C CA . GLU A 1 83 ? 1.215 -6.637 -0.107 1.00 96.81 83 GLU A CA 1
ATOM 699 C C . GLU A 1 83 ? 1.242 -6.448 -1.631 1.00 96.81 83 GLU A C 1
ATOM 701 O O . GLU A 1 83 ? 2.322 -6.451 -2.218 1.00 96.81 83 GLU A O 1
ATOM 706 N N . ALA A 1 84 ? 0.094 -6.176 -2.260 1.00 98.19 84 ALA A N 1
ATOM 707 C CA . ALA A 1 84 ? 0.031 -5.823 -3.677 1.00 98.19 84 ALA A CA 1
ATOM 708 C C . ALA A 1 84 ? 0.842 -4.553 -3.991 1.00 98.19 84 ALA A C 1
ATOM 710 O O . ALA A 1 84 ? 1.585 -4.532 -4.968 1.00 98.19 84 ALA A O 1
ATOM 711 N N . GLY A 1 85 ? 0.773 -3.531 -3.129 1.00 98.25 85 GLY A N 1
ATOM 712 C CA . GLY A 1 85 ? 1.592 -2.323 -3.257 1.00 98.25 85 GLY A CA 1
ATOM 713 C C . GLY A 1 85 ? 3.096 -2.615 -3.219 1.00 98.25 85 GLY A C 1
ATOM 714 O O . GLY A 1 85 ? 3.832 -2.158 -4.084 1.00 98.25 85 GLY A O 1
ATOM 715 N N . LYS A 1 86 ? 3.558 -3.463 -2.289 1.00 98.12 86 LYS A N 1
ATOM 716 C CA . LYS A 1 86 ? 4.976 -3.872 -2.249 1.00 98.12 86 LYS A CA 1
ATOM 717 C C . LYS A 1 86 ? 5.404 -4.629 -3.506 1.00 98.12 86 LYS A C 1
ATOM 719 O O . LYS A 1 86 ? 6.523 -4.442 -3.974 1.00 98.12 86 LYS A O 1
ATOM 724 N N . ALA A 1 8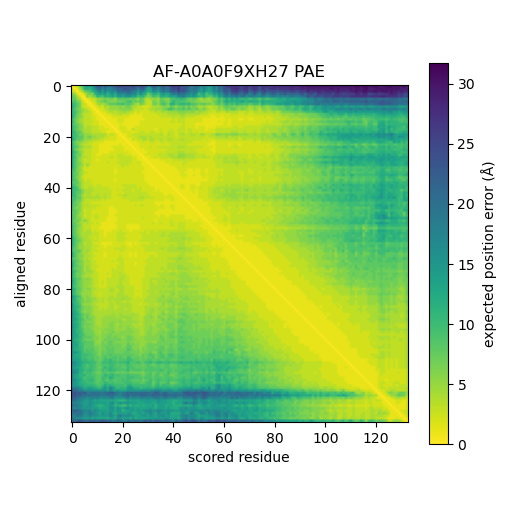7 ? 4.543 -5.509 -4.019 1.00 98.12 87 ALA A N 1
ATOM 725 C CA . ALA A 1 87 ? 4.819 -6.251 -5.246 1.00 98.12 87 ALA A CA 1
ATOM 726 C C . ALA A 1 87 ? 4.916 -5.306 -6.452 1.00 98.12 87 ALA A C 1
ATOM 728 O O . ALA A 1 87 ? 5.825 -5.449 -7.266 1.00 98.12 87 ALA A O 1
ATOM 729 N N . TYR A 1 88 ? 4.031 -4.309 -6.523 1.00 98.25 88 TYR A N 1
ATOM 730 C CA . TYR A 1 88 ? 4.079 -3.256 -7.532 1.00 98.25 88 TYR A CA 1
ATOM 731 C C . TYR A 1 88 ? 5.381 -2.446 -7.451 1.00 98.25 88 TYR A C 1
ATOM 733 O O . TYR A 1 88 ? 6.072 -2.304 -8.457 1.00 98.25 88 TYR A O 1
ATOM 741 N N . ASP A 1 89 ? 5.776 -2.001 -6.255 1.00 98.31 89 ASP A N 1
ATOM 742 C CA . ASP A 1 89 ? 7.030 -1.263 -6.054 1.00 98.31 89 ASP A CA 1
ATOM 743 C C . ASP A 1 89 ? 8.260 -2.097 -6.449 1.00 98.31 89 ASP A C 1
ATOM 745 O O . ASP A 1 89 ? 9.216 -1.582 -7.031 1.00 98.31 89 ASP A O 1
ATOM 749 N N . ALA A 1 90 ? 8.253 -3.398 -6.143 1.00 98.19 90 ALA A N 1
ATOM 750 C CA . ALA A 1 90 ? 9.321 -4.310 -6.540 1.00 98.19 90 ALA A CA 1
ATOM 751 C C . ALA A 1 90 ? 9.380 -4.492 -8.066 1.00 98.19 90 ALA A C 1
ATOM 753 O O . ALA A 1 90 ? 10.465 -4.435 -8.642 1.00 98.19 90 ALA A O 1
ATOM 754 N N . ALA A 1 91 ? 8.228 -4.658 -8.721 1.00 98.31 91 ALA A N 1
ATOM 755 C CA . ALA A 1 91 ? 8.143 -4.753 -10.176 1.00 98.31 91 ALA A CA 1
ATOM 756 C C . ALA A 1 91 ? 8.625 -3.465 -10.861 1.00 98.31 91 ALA A C 1
ATOM 758 O O . ALA A 1 91 ? 9.363 -3.544 -11.840 1.00 98.31 91 ALA A O 1
ATOM 759 N N . GLY A 1 92 ? 8.281 -2.295 -10.311 1.00 98.50 92 GLY A N 1
ATOM 760 C CA . GLY A 1 92 ? 8.755 -0.998 -10.800 1.00 98.50 92 GLY A CA 1
ATOM 761 C C . GLY A 1 92 ? 10.282 -0.891 -10.801 1.00 98.50 92 GLY A C 1
ATOM 762 O O . GLY A 1 92 ? 10.867 -0.498 -11.803 1.00 98.50 92 GLY A O 1
ATOM 763 N N . LYS A 1 93 ? 10.951 -1.347 -9.733 1.00 98.38 93 LYS A N 1
ATOM 764 C CA . LYS A 1 93 ? 12.426 -1.351 -9.672 1.00 98.38 93 LYS A CA 1
ATOM 765 C C . LYS A 1 93 ? 13.061 -2.231 -10.747 1.00 98.38 93 LYS A C 1
ATOM 767 O O . LYS A 1 93 ? 14.010 -1.809 -11.398 1.00 98.38 93 LYS A O 1
ATOM 772 N N . VAL A 1 94 ? 12.529 -3.439 -10.946 1.00 98.44 94 VAL A N 1
ATOM 773 C CA . VAL A 1 94 ? 13.025 -4.358 -11.984 1.00 98.44 94 VAL A CA 1
ATOM 774 C C . VAL A 1 94 ? 12.795 -3.772 -13.378 1.00 98.44 94 VAL A C 1
ATOM 776 O O . VAL A 1 94 ? 13.672 -3.862 -14.235 1.00 98.44 94 VAL A O 1
ATOM 779 N N . TYR A 1 95 ? 11.641 -3.140 -13.599 1.00 98.38 95 TYR A N 1
ATOM 780 C CA . TYR A 1 95 ? 11.339 -2.434 -14.840 1.00 98.38 95 TYR A CA 1
ATOM 781 C C . TYR A 1 95 ? 12.343 -1.305 -15.110 1.00 98.38 95 TYR A C 1
ATOM 783 O O . TYR A 1 95 ? 12.907 -1.246 -16.202 1.00 98.38 95 TYR A O 1
ATOM 791 N N . ASP A 1 96 ? 12.623 -0.457 -14.119 1.00 98.56 96 ASP A N 1
ATOM 792 C CA . ASP A 1 96 ? 13.562 0.661 -14.260 1.00 98.56 96 ASP A CA 1
ATOM 793 C C . ASP A 1 96 ? 14.988 0.176 -14.568 1.00 98.56 96 ASP A C 1
ATOM 795 O O . ASP A 1 96 ? 15.679 0.736 -15.426 1.00 98.56 96 ASP A O 1
ATOM 799 N N . GLU A 1 97 ? 15.434 -0.895 -13.905 1.00 98.50 97 GLU A N 1
ATOM 800 C CA . GLU A 1 97 ? 16.732 -1.524 -14.169 1.00 98.50 97 GLU A CA 1
ATOM 801 C C . GLU A 1 97 ? 16.808 -2.109 -15.585 1.00 98.50 97 GLU A C 1
ATOM 803 O O . GLU A 1 97 ? 17.791 -1.877 -16.297 1.00 98.50 97 GLU A O 1
ATOM 808 N N . ALA A 1 98 ? 15.761 -2.815 -16.022 1.00 98.56 98 ALA A N 1
ATOM 809 C CA . ALA A 1 98 ? 15.676 -3.385 -17.362 1.00 98.56 98 ALA A CA 1
ATOM 810 C C . ALA A 1 98 ? 15.657 -2.295 -18.444 1.00 98.56 98 ALA A C 1
ATOM 812 O O . ALA A 1 98 ? 16.398 -2.389 -19.424 1.00 98.56 98 ALA A O 1
ATOM 813 N N . LEU A 1 99 ? 14.880 -1.227 -18.246 1.00 98.62 99 LEU A N 1
ATOM 814 C CA . LEU A 1 99 ? 14.820 -0.085 -19.156 1.00 98.62 99 LEU A CA 1
ATOM 815 C C . LEU A 1 99 ? 16.183 0.603 -19.270 1.00 98.62 99 LEU A C 1
ATOM 817 O O . LEU A 1 99 ? 16.645 0.909 -20.370 1.00 98.62 99 LEU A O 1
ATOM 821 N N . LYS A 1 100 ? 16.874 0.801 -18.144 1.00 98.56 100 LYS A N 1
ATOM 822 C CA . LYS A 1 100 ? 18.224 1.373 -18.135 1.00 98.56 100 LYS A CA 1
ATOM 823 C C . LYS A 1 100 ? 19.221 0.490 -18.884 1.00 98.56 100 LYS A C 1
ATOM 825 O O . LYS A 1 100 ? 20.041 1.014 -19.639 1.00 98.56 100 LYS A O 1
ATOM 830 N N . ALA A 1 101 ? 19.168 -0.827 -18.684 1.00 98.50 101 ALA A N 1
ATOM 831 C CA . ALA A 1 101 ? 20.028 -1.773 -19.389 1.00 98.50 101 ALA A CA 1
ATOM 832 C C . ALA A 1 101 ? 19.750 -1.773 -20.900 1.00 98.50 101 ALA A C 1
ATOM 834 O O . ALA A 1 101 ? 20.692 -1.696 -21.689 1.00 98.50 101 ALA A O 1
ATOM 835 N N . HIS A 1 102 ? 18.476 -1.775 -21.296 1.00 98.31 102 HIS A N 1
ATOM 836 C CA . HIS A 1 102 ? 18.055 -1.707 -22.693 1.00 98.31 102 HIS A CA 1
ATOM 837 C C . HIS A 1 102 ? 18.533 -0.418 -23.372 1.00 98.31 102 HIS A C 1
ATOM 839 O O . HIS A 1 102 ? 19.219 -0.478 -24.389 1.00 98.31 102 HIS A O 1
ATOM 845 N N . ASN A 1 103 ? 18.274 0.743 -22.764 1.00 98.00 103 ASN A N 1
ATOM 846 C CA . ASN A 1 103 ? 18.707 2.034 -23.301 1.00 98.00 103 ASN A CA 1
ATOM 847 C C . ASN A 1 103 ? 20.234 2.134 -23.399 1.00 98.00 103 ASN A C 1
ATOM 849 O O . ASN A 1 103 ? 20.762 2.688 -24.362 1.00 98.00 103 ASN A O 1
ATOM 853 N N . LYS A 1 104 ? 20.961 1.575 -22.423 1.00 98.25 104 LYS A N 1
ATOM 854 C CA . LYS A 1 104 ? 22.423 1.503 -22.483 1.00 98.25 104 LYS A CA 1
ATOM 855 C C . LYS A 1 104 ? 22.886 0.649 -23.665 1.00 98.25 104 LYS A C 1
ATOM 857 O O . LYS A 1 104 ? 23.775 1.089 -24.386 1.00 98.25 104 LYS A O 1
ATOM 862 N N . ALA A 1 105 ? 22.289 -0.524 -23.874 1.00 98.19 105 ALA A N 1
ATOM 863 C CA . ALA A 1 105 ? 22.629 -1.395 -24.997 1.00 98.19 105 ALA A CA 1
ATOM 864 C C . ALA A 1 105 ? 22.344 -0.715 -26.347 1.00 98.19 105 ALA A C 1
ATOM 866 O O . ALA A 1 105 ? 23.227 -0.683 -27.199 1.00 98.19 105 ALA A O 1
ATOM 867 N N . LEU A 1 106 ? 21.171 -0.087 -26.507 1.00 96.94 106 LEU A N 1
ATOM 868 C CA . LEU A 1 106 ? 20.837 0.691 -27.706 1.00 96.94 106 LEU A CA 1
ATOM 869 C C . LEU A 1 106 ? 21.842 1.817 -27.959 1.00 96.94 106 LEU A C 1
ATOM 871 O O . LEU A 1 106 ? 22.293 2.008 -29.081 1.00 96.94 106 LEU A O 1
ATOM 875 N N . SER A 1 107 ? 22.232 2.550 -26.914 1.00 96.06 107 SER A N 1
ATOM 876 C CA . SER A 1 107 ? 23.216 3.625 -27.044 1.00 96.06 107 SER A CA 1
ATOM 877 C C . SER A 1 107 ? 24.597 3.097 -27.449 1.00 96.06 107 SER A C 1
ATOM 879 O O . SER A 1 107 ? 25.231 3.670 -28.338 1.00 96.06 107 SER A O 1
ATOM 881 N N . GLN A 1 108 ? 25.050 1.997 -26.835 1.00 98.19 108 GLN A N 1
ATOM 882 C CA . GLN A 1 108 ? 26.345 1.374 -27.127 1.00 98.19 108 GLN A CA 1
ATOM 883 C C . GLN A 1 108 ? 26.428 0.808 -28.549 1.00 98.19 108 GLN A C 1
ATOM 885 O O . GLN A 1 108 ? 27.504 0.864 -29.134 1.00 98.19 108 GLN A O 1
ATOM 890 N N . HIS A 1 109 ? 25.308 0.324 -29.090 1.00 97.38 109 HIS A N 1
ATOM 891 C CA . HIS A 1 109 ? 25.207 -0.264 -30.430 1.00 97.38 109 HIS A CA 1
ATOM 892 C C . HIS A 1 109 ? 24.477 0.636 -31.435 1.00 97.38 109 HIS A C 1
ATOM 894 O O . HIS A 1 109 ? 23.924 0.172 -32.431 1.00 97.38 109 HIS A O 1
ATOM 900 N N . SER A 1 110 ? 24.428 1.940 -31.160 1.00 95.38 110 SER A N 1
ATOM 901 C CA . SER A 1 110 ? 23.669 2.891 -31.977 1.00 95.38 110 SER A CA 1
ATOM 902 C C . SER A 1 110 ? 24.156 2.929 -33.424 1.00 95.38 110 SER A C 1
ATOM 904 O O . SER A 1 110 ? 23.343 3.043 -34.330 1.00 95.38 110 SER A O 1
ATOM 906 N N . LYS A 1 111 ? 25.462 2.773 -33.671 1.00 95.62 111 LYS A N 1
ATOM 907 C CA . LYS A 1 111 ? 26.017 2.785 -35.032 1.00 95.62 111 LYS A CA 1
ATOM 908 C C . LYS A 1 111 ? 25.575 1.577 -35.845 1.00 95.62 111 LYS A C 1
ATOM 910 O O . LYS A 1 11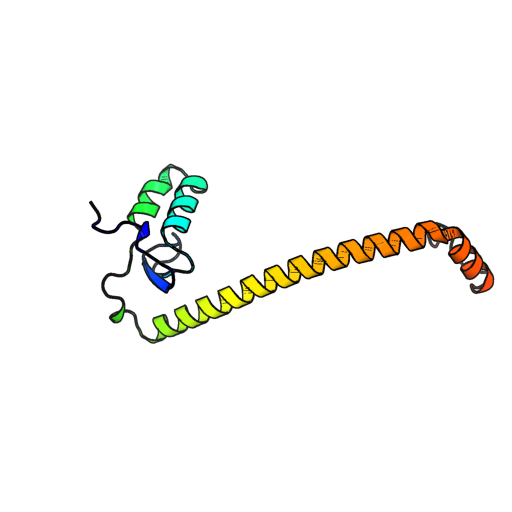1 ? 25.150 1.754 -36.979 1.00 95.62 111 LYS A O 1
ATOM 915 N N . GLU A 1 112 ? 25.649 0.388 -35.260 1.00 97.38 112 GLU A N 1
ATOM 916 C CA . GLU A 1 112 ? 25.236 -0.859 -35.900 1.00 97.38 112 GLU A CA 1
ATOM 917 C C . GLU A 1 112 ? 23.730 -0.849 -36.199 1.00 97.38 112 GLU A C 1
ATOM 919 O O . GLU A 1 112 ? 23.302 -1.289 -37.263 1.00 97.38 112 GLU A O 1
ATOM 924 N N . ILE A 1 113 ? 22.921 -0.283 -35.296 1.00 95.56 113 ILE A N 1
ATOM 925 C CA . ILE A 1 113 ? 21.475 -0.114 -35.504 1.00 95.56 113 ILE A CA 1
ATOM 926 C C . ILE A 1 113 ? 21.189 0.901 -36.620 1.00 95.56 113 ILE A C 1
ATOM 928 O O . ILE A 1 113 ? 20.324 0.663 -37.457 1.00 95.56 113 ILE A O 1
ATOM 932 N N . GLU A 1 114 ? 21.918 2.017 -36.668 1.00 94.25 114 GLU A N 1
ATOM 933 C CA . GLU A 1 114 ? 21.799 3.013 -37.742 1.00 94.25 114 GLU A CA 1
ATOM 934 C C . GLU A 1 114 ? 22.251 2.464 -39.103 1.00 94.25 114 GLU A C 1
ATOM 936 O O . GLU A 1 114 ? 21.689 2.825 -40.135 1.00 94.25 114 GLU A O 1
ATOM 941 N N . GLU A 1 115 ? 23.279 1.613 -39.128 1.00 94.81 115 GLU A N 1
ATOM 942 C CA . GLU A 1 115 ? 23.718 0.884 -40.324 1.00 94.81 115 GLU A CA 1
ATOM 943 C C . GLU A 1 115 ? 22.619 -0.047 -40.829 1.00 94.81 115 GLU A C 1
ATOM 945 O O . GLU A 1 115 ? 22.207 0.095 -41.979 1.00 94.81 115 GLU A O 1
ATOM 950 N N . LEU A 1 116 ? 22.068 -0.891 -39.953 1.00 95.38 116 LEU A N 1
ATOM 951 C CA . LEU A 1 116 ? 20.943 -1.767 -40.280 1.00 95.38 116 LEU A CA 1
ATOM 952 C C . LEU A 1 116 ? 19.730 -0.976 -40.791 1.00 95.38 116 LEU A C 1
ATOM 954 O O . LEU A 1 116 ? 19.148 -1.317 -41.817 1.00 95.38 116 LEU A O 1
ATOM 958 N N . HIS A 1 117 ? 19.375 0.125 -40.122 1.00 94.31 117 HIS A N 1
ATOM 959 C CA . HIS A 1 117 ? 18.283 0.992 -40.559 1.00 94.31 117 HIS A CA 1
ATOM 960 C C . HIS A 1 117 ? 18.519 1.548 -41.973 1.00 94.31 117 HIS A C 1
ATOM 962 O O . HIS A 1 117 ? 17.587 1.584 -42.767 1.00 94.31 117 HIS A O 1
ATOM 968 N N . ARG A 1 118 ? 19.749 1.947 -42.329 1.00 91.06 118 ARG A N 1
ATOM 969 C CA . ARG A 1 118 ? 20.059 2.412 -43.696 1.00 91.06 118 ARG A CA 1
ATOM 970 C C . ARG A 1 118 ? 19.960 1.311 -44.752 1.00 91.06 118 ARG A C 1
ATOM 972 O O . ARG A 1 118 ? 19.703 1.633 -45.907 1.00 91.06 118 ARG A O 1
ATOM 979 N N . GLU A 1 119 ? 20.208 0.057 -44.383 1.00 94.00 119 GLU A N 1
ATOM 980 C CA . GLU A 1 119 ? 20.100 -1.090 -45.292 1.00 94.00 119 GLU A CA 1
ATOM 981 C C . GLU A 1 119 ? 18.643 -1.502 -45.535 1.00 94.00 119 GLU A C 1
ATOM 983 O O . GLU A 1 119 ? 18.286 -1.857 -46.657 1.00 94.00 119 GLU A O 1
ATOM 988 N N . GLU A 1 120 ? 17.805 -1.449 -44.497 1.00 94.44 120 GLU A N 1
ATOM 989 C CA . GLU A 1 120 ? 16.429 -1.956 -44.548 1.00 94.44 120 GLU A CA 1
ATOM 990 C C . GLU A 1 120 ? 15.371 -0.883 -44.834 1.00 94.44 120 GLU A C 1
ATOM 992 O O . GLU A 1 120 ? 14.292 -1.208 -45.331 1.00 94.44 120 GLU A O 1
ATOM 997 N N . CYS A 1 121 ? 15.628 0.382 -44.490 1.00 93.19 121 CYS A N 1
ATOM 998 C CA . CYS A 1 121 ? 14.616 1.432 -44.566 1.00 93.19 121 CYS A CA 1
ATOM 999 C C . CYS A 1 121 ? 14.545 2.090 -45.950 1.00 93.19 121 CYS A C 1
ATOM 1001 O O . CYS A 1 121 ? 15.546 2.253 -46.649 1.00 93.19 121 CYS A O 1
ATOM 1003 N N . ASP A 1 122 ? 13.339 2.512 -46.330 1.00 87.06 122 ASP A N 1
ATOM 1004 C CA . ASP A 1 122 ? 13.072 3.133 -47.624 1.00 87.06 122 ASP A CA 1
ATOM 1005 C C . ASP A 1 122 ? 13.889 4.416 -47.841 1.00 87.06 122 ASP A C 1
ATOM 1007 O O . ASP A 1 122 ? 14.122 5.214 -46.930 1.00 87.06 122 ASP A O 1
ATOM 1011 N N . SER A 1 123 ? 14.224 4.693 -49.105 1.00 81.25 123 SER A N 1
ATOM 1012 C CA . SER A 1 123 ? 15.022 5.859 -49.518 1.00 81.25 123 SER A CA 1
ATOM 1013 C C . SER A 1 123 ? 14.397 7.224 -49.184 1.00 81.25 123 SER A C 1
ATOM 1015 O O . SER A 1 123 ? 15.050 8.250 -49.351 1.00 81.25 123 SER A O 1
ATOM 1017 N N . GLY A 1 124 ? 13.130 7.253 -48.763 1.00 89.31 124 GLY A N 1
ATOM 1018 C CA . GLY A 1 124 ? 12.416 8.449 -48.311 1.00 89.31 124 GLY A CA 1
ATOM 1019 C C . GLY A 1 124 ? 12.341 8.604 -46.789 1.00 89.31 124 GLY A C 1
ATOM 1020 O O . GLY A 1 124 ? 11.540 9.413 -46.323 1.00 89.31 124 GLY A O 1
ATOM 1021 N N . CYS A 1 125 ? 13.095 7.817 -46.012 1.00 92.00 125 CYS A N 1
ATOM 1022 C CA . CYS A 1 125 ? 13.023 7.852 -44.554 1.00 92.00 125 CYS A CA 1
ATOM 1023 C C . CYS A 1 125 ? 13.372 9.254 -43.998 1.00 92.00 125 CYS A C 1
ATOM 1025 O O . CYS A 1 125 ? 14.471 9.745 -44.263 1.00 92.00 125 CYS A O 1
ATOM 1027 N N . PRO A 1 126 ? 12.496 9.889 -43.188 1.00 93.38 126 PRO A N 1
ATOM 1028 C CA . PRO A 1 126 ? 12.755 11.208 -42.600 1.00 93.38 126 PRO A CA 1
ATOM 1029 C C . PRO A 1 126 ? 13.633 11.147 -41.334 1.00 93.38 126 PRO A C 1
ATOM 1031 O O . PRO A 1 126 ? 13.781 12.134 -40.613 1.00 93.38 126 PRO A O 1
ATOM 1034 N N . TRP A 1 127 ? 14.174 9.975 -40.992 1.00 93.31 127 TRP A N 1
ATOM 1035 C CA . TRP A 1 127 ? 15.044 9.808 -39.832 1.00 93.31 127 TRP A CA 1
ATOM 1036 C C . TRP A 1 127 ? 16.400 10.488 -40.051 1.00 93.31 127 TRP A C 1
ATOM 1038 O O . TRP A 1 127 ? 17.128 10.163 -40.986 1.00 93.31 127 TRP A O 1
ATOM 1048 N N . ASN A 1 128 ? 16.765 11.405 -39.151 1.00 87.75 128 ASN A N 1
ATOM 1049 C CA . ASN A 1 128 ? 18.015 12.171 -39.222 1.00 87.75 128 ASN A CA 1
ATOM 1050 C C . ASN A 1 128 ? 19.105 11.701 -38.232 1.00 87.75 128 ASN A C 1
ATOM 1052 O O . ASN A 1 128 ? 20.095 12.407 -38.034 1.00 87.75 128 ASN A O 1
ATOM 1056 N N . GLY A 1 129 ? 18.906 10.559 -37.563 1.00 86.12 129 GLY A N 1
ATOM 1057 C CA . GLY A 1 129 ? 19.778 10.067 -36.485 1.00 86.12 129 GLY A CA 1
ATOM 1058 C C . GLY A 1 129 ? 19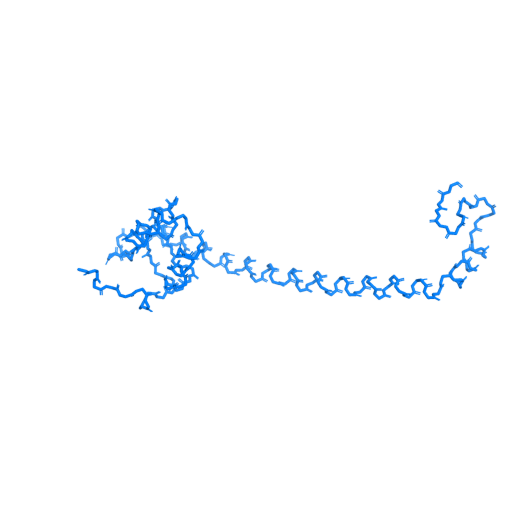.364 10.492 -35.069 1.00 86.12 129 GLY A C 1
ATOM 1059 O O . GLY A 1 129 ? 19.940 10.023 -34.091 1.00 86.12 129 GLY A O 1
ATOM 1060 N N . THR A 1 130 ? 18.382 11.387 -34.926 1.00 87.62 130 THR A N 1
ATOM 1061 C CA . THR A 1 130 ? 17.881 11.850 -33.614 1.00 87.62 130 THR A CA 1
ATOM 1062 C C . THR A 1 130 ? 16.361 11.968 -33.546 1.00 87.62 130 THR A C 1
ATOM 1064 O O . THR A 1 130 ? 15.770 11.726 -32.493 1.00 87.62 130 THR A O 1
ATOM 1067 N N . SER A 1 131 ? 15.717 12.322 -34.656 1.00 91.25 131 SER A N 1
ATOM 1068 C CA . SER A 1 131 ? 14.270 12.423 -34.791 1.00 91.25 131 SER A CA 1
ATOM 1069 C C . SER A 1 131 ? 13.834 12.107 -36.220 1.00 91.25 131 SER A C 1
ATOM 1071 O O . SER A 1 131 ? 14.642 12.078 -37.146 1.00 91.25 131 SER A O 1
ATOM 1073 N N . ILE A 1 132 ? 12.530 11.913 -36.395 1.00 92.12 132 ILE A N 1
ATOM 1074 C CA . ILE A 1 132 ? 11.872 11.860 -37.703 1.00 92.12 132 ILE A CA 1
ATOM 1075 C C . ILE A 1 132 ? 11.425 13.287 -38.045 1.00 92.12 132 ILE A C 1
ATOM 1077 O O . ILE A 1 132 ? 10.722 13.899 -37.236 1.00 92.12 132 ILE A O 1
ATOM 1081 N N . CYS A 1 133 ? 11.844 13.827 -39.189 1.00 72.19 133 CYS A N 1
ATOM 1082 C CA . CYS A 1 133 ? 11.557 15.205 -39.606 1.00 72.19 133 CYS A CA 1
ATOM 1083 C C . CYS A 1 133 ? 11.584 15.392 -41.123 1.00 72.19 133 CYS A C 1
ATOM 1085 O O . CYS A 1 133 ? 12.384 14.704 -41.790 1.00 72.19 133 CYS A O 1
#

Mean predicted aligned error: 6.47 Å

pLDDT: mean 92.51, std 9.29, range [38.66, 98.62]

Secondary structure (DSSP, 8-state):
--S--GGG--TT-EEE-SSTT-SEEE-SS-HHHHHHHHHHHS-HHHHHHHHHH-EE-S-GGGS-HHHHHHHHHHHHHHHHHHHHHHHHHHHHHHHHHHHHHHHHHHHHTHHHHHHHHHHHS-TT--B-SS-B-